Protein AF-A0A9J6GBM2-F1 (afdb_monomer_lite)

Foldseek 3Di:
DLVVLLVVVVVCCVVDDPLLVVLLVQLLVVQVVVVLQQPVNPSCSLVSSLVSLVVVLVVQVVCCVVPNWDDDPVPNVAGSSRVSLVVQLVVLPPPPRSVSSSQSSQLLDVSNCVRVVPDCPDPSHPPDRSCPSNVVD

Radius of gyration: 15.21 Å; chains: 1; bounding box: 40×34×32 Å

Organism: Haemaphysalis longicornis (NCBI:txid44386)

Sequence (137 aa):
MASAMTDAVYAAKYKWTQRDIDAWNRSSACMKQKGLPDGSGNELDPLKRTLALAAVVMAQEKVTGESGAIVLRDLLELSSTQLLFAAWCHLECGKAFGPKLCNDPIRELPSFGEAFKCSADAPMGTNSPCTSDLMQA

Secondary structure (DSSP, 8-state):
-HHHHHHHHHHGGGG--HHHHHHHHHHHHHHHHTT---TTS-TTHHHHHHHHHHHHHHHHHHHHHHH-----TT-TTS-HHHHHHHHHHHTTTTSTTHHHHHHHHHHT-HHHHHHHT--TTSTT--SS-TTHHHHT-

pLDDT: mean 76.66, std 11.45, range [40.12, 90.69]

Structure (mmCIF, N/CA/C/O backbone):
data_AF-A0A9J6GBM2-F1
#
_entry.id   AF-A0A9J6GBM2-F1
#
loop_
_atom_site.group_PDB
_atom_site.id
_atom_site.type_symbol
_atom_site.label_atom_id
_atom_site.label_alt_id
_atom_site.label_comp_id
_atom_site.label_asym_id
_atom_site.label_entity_id
_atom_site.label_seq_id
_atom_site.pdbx_PDB_ins_code
_atom_site.Cartn_x
_atom_site.Cartn_y
_atom_site.Cartn_z
_atom_site.occupancy
_atom_site.B_iso_or_equiv
_atom_site.auth_seq_id
_atom_site.auth_comp_id
_atom_site.auth_asym_id
_atom_site.auth_atom_id
_atom_site.pdbx_PDB_model_num
ATOM 1 N N . MET A 1 1 ? -9.090 -1.193 -11.194 1.00 41.94 1 MET A N 1
ATOM 2 C CA . MET A 1 1 ? -9.217 0.056 -10.407 1.00 41.94 1 MET A CA 1
ATOM 3 C C . MET A 1 1 ? -7.896 0.478 -9.774 1.00 41.94 1 MET A C 1
ATOM 5 O O . MET A 1 1 ? -7.486 1.587 -10.077 1.00 41.94 1 MET A O 1
ATOM 9 N N . ALA A 1 2 ? -7.188 -0.376 -9.015 1.00 40.12 2 ALA A N 1
ATOM 10 C CA . ALA A 1 2 ? -5.851 -0.046 -8.485 1.00 40.12 2 ALA A CA 1
ATOM 11 C C . ALA A 1 2 ? -4.869 0.451 -9.571 1.00 40.12 2 ALA A C 1
ATOM 13 O O . ALA A 1 2 ? -4.258 1.499 -9.398 1.00 40.12 2 ALA A O 1
ATOM 14 N N . SER A 1 3 ? -4.831 -0.208 -10.740 1.00 50.44 3 SER A N 1
ATOM 15 C CA . SER A 1 3 ? -3.986 0.231 -11.867 1.00 50.44 3 SER A CA 1
ATOM 16 C C . SER A 1 3 ? -4.342 1.628 -12.409 1.00 50.44 3 SER A C 1
ATOM 18 O O . SER A 1 3 ? -3.442 2.356 -12.791 1.00 50.44 3 SER A O 1
ATOM 20 N N . ALA A 1 4 ? -5.604 2.074 -12.367 1.00 57.72 4 ALA A N 1
ATOM 21 C CA . ALA A 1 4 ? -5.986 3.380 -12.919 1.00 57.72 4 ALA A CA 1
ATOM 22 C C . ALA A 1 4 ? -5.529 4.558 -12.038 1.00 57.72 4 ALA A C 1
ATOM 24 O O . ALA A 1 4 ? -5.074 5.575 -12.555 1.00 57.72 4 ALA A O 1
ATOM 25 N N . MET A 1 5 ? -5.612 4.425 -10.706 1.00 55.75 5 MET A N 1
ATOM 26 C CA . MET A 1 5 ? -5.068 5.436 -9.781 1.00 55.75 5 MET A CA 1
ATOM 27 C C . MET A 1 5 ? -3.542 5.474 -9.856 1.00 55.75 5 MET A C 1
ATOM 29 O O . MET A 1 5 ? -2.940 6.542 -9.921 1.00 55.75 5 MET A O 1
ATOM 33 N N . THR A 1 6 ? -2.929 4.296 -9.918 1.00 58.19 6 THR A N 1
ATOM 34 C CA . THR A 1 6 ? -1.507 4.113 -10.188 1.00 58.19 6 THR A CA 1
ATOM 35 C C . THR A 1 6 ? -1.058 4.820 -11.474 1.00 58.19 6 THR A C 1
ATOM 37 O O . THR A 1 6 ? -0.051 5.532 -11.467 1.00 58.19 6 THR A O 1
ATOM 40 N N . ASP A 1 7 ? -1.805 4.659 -12.563 1.00 64.44 7 ASP A N 1
ATOM 41 C CA . ASP A 1 7 ? -1.486 5.275 -13.847 1.00 64.44 7 ASP A CA 1
ATOM 42 C C . ASP A 1 7 ? -1.704 6.788 -13.808 1.00 64.44 7 ASP A C 1
ATOM 44 O O . ASP A 1 7 ? -0.905 7.517 -14.381 1.00 64.44 7 ASP A O 1
ATOM 48 N N . ALA A 1 8 ? -2.697 7.288 -13.064 1.00 63.19 8 ALA A N 1
ATOM 49 C CA . ALA A 1 8 ? -2.906 8.723 -12.866 1.00 63.19 8 ALA A CA 1
ATOM 50 C C . ALA A 1 8 ? -1.758 9.391 -12.082 1.00 63.19 8 ALA A C 1
ATOM 52 O O . ALA A 1 8 ? -1.277 10.453 -12.484 1.00 63.19 8 ALA A O 1
ATOM 53 N N . VAL A 1 9 ? -1.274 8.759 -11.004 1.00 63.34 9 VAL A N 1
ATOM 54 C CA . VAL A 1 9 ? -0.116 9.247 -10.228 1.00 63.34 9 VAL A CA 1
ATOM 55 C C . VAL A 1 9 ? 1.140 9.264 -11.098 1.00 63.34 9 VAL A C 1
ATOM 57 O O . VAL A 1 9 ? 1.874 10.252 -11.114 1.00 63.34 9 VAL A O 1
ATOM 60 N N . TYR A 1 10 ? 1.368 8.200 -11.872 1.00 65.25 10 TYR A N 1
ATOM 61 C CA . TYR A 1 10 ? 2.531 8.114 -12.752 1.00 65.25 10 TYR A CA 1
ATOM 62 C C . TYR A 1 10 ? 2.427 9.051 -13.965 1.00 65.25 10 TYR A C 1
ATOM 64 O O . TYR A 1 10 ? 3.423 9.635 -14.385 1.00 65.25 10 TYR A O 1
ATOM 72 N N . ALA A 1 11 ? 1.227 9.253 -14.510 1.00 67.75 11 ALA A N 1
ATOM 73 C CA . ALA A 1 11 ? 0.983 10.182 -15.610 1.00 67.75 11 ALA A CA 1
ATOM 74 C C . ALA A 1 11 ? 1.269 11.635 -15.211 1.00 67.75 11 ALA A C 1
ATOM 76 O O . ALA A 1 11 ? 1.624 12.436 -16.068 1.00 67.75 11 ALA A O 1
ATOM 77 N N . ALA A 1 12 ? 1.183 11.978 -13.923 1.00 68.00 12 ALA A N 1
ATOM 78 C CA . ALA A 1 12 ? 1.531 13.300 -13.408 1.00 68.00 12 ALA A CA 1
ATOM 79 C C . ALA A 1 12 ? 3.044 13.521 -13.203 1.00 68.00 12 ALA A C 1
ATOM 81 O O . ALA A 1 12 ? 3.437 14.601 -12.762 1.00 68.00 12 ALA A O 1
ATOM 82 N N . LYS A 1 13 ? 3.904 12.551 -13.552 1.00 67.94 13 LYS A N 1
ATOM 83 C CA . LYS A 1 13 ? 5.361 12.616 -13.333 1.00 67.94 13 LYS A CA 1
ATOM 84 C C . LYS A 1 13 ? 6.043 13.839 -13.957 1.00 67.94 13 LYS A C 1
ATOM 86 O O . LYS A 1 13 ? 7.053 14.298 -13.444 1.00 67.94 13 LYS A O 1
ATOM 91 N N . TYR A 1 14 ? 5.492 14.415 -15.024 1.00 72.94 14 TYR A N 1
ATOM 92 C CA . TYR A 1 14 ? 6.023 15.648 -15.627 1.00 72.94 14 TYR A CA 1
ATOM 93 C C . TYR A 1 14 ? 5.915 16.884 -14.714 1.00 72.94 14 TYR A C 1
ATOM 95 O O . TYR A 1 14 ? 6.547 17.898 -14.992 1.00 72.94 14 TYR A O 1
ATOM 103 N N . LYS A 1 15 ? 5.110 16.818 -13.645 1.00 79.50 15 LYS A N 1
ATOM 104 C CA . LYS A 1 15 ? 4.982 17.876 -12.631 1.00 79.50 15 LYS A CA 1
ATOM 105 C C . LYS A 1 15 ? 5.905 17.675 -11.431 1.00 79.50 15 LYS A C 1
ATOM 107 O O . LYS A 1 15 ? 5.875 18.490 -10.516 1.00 79.50 15 LYS A O 1
ATOM 112 N N . TRP A 1 16 ? 6.659 16.581 -11.397 1.00 81.81 16 TRP A N 1
ATOM 113 C CA . TRP A 1 16 ? 7.495 16.236 -10.255 1.00 81.81 16 TRP A CA 1
ATOM 114 C C . TRP A 1 16 ? 8.729 17.123 -10.196 1.00 81.81 16 TRP A C 1
ATOM 116 O O . TRP A 1 16 ? 9.355 17.429 -11.212 1.00 81.81 16 TRP A O 1
ATOM 126 N N . THR A 1 17 ? 9.092 17.511 -8.982 1.00 87.19 17 THR A N 1
ATOM 127 C CA . THR A 1 17 ? 10.368 18.156 -8.708 1.00 87.19 17 THR A CA 1
ATOM 128 C C . THR A 1 17 ? 11.502 17.133 -8.802 1.00 87.19 17 THR A C 1
ATOM 130 O O . THR A 1 17 ? 11.286 15.920 -8.737 1.00 87.19 17 THR A O 1
ATOM 133 N N . GLN A 1 18 ? 12.748 17.605 -8.909 1.00 85.31 18 GLN A N 1
ATOM 134 C CA . GLN A 1 18 ? 13.907 16.707 -8.864 1.00 85.31 18 GLN A CA 1
ATOM 135 C C . GLN A 1 18 ? 13.948 15.899 -7.555 1.00 85.31 18 GLN A C 1
ATOM 137 O O . GLN A 1 18 ? 14.288 14.719 -7.570 1.00 85.31 18 GLN A O 1
ATOM 142 N N . ARG A 1 19 ? 13.514 16.503 -6.440 1.00 85.62 19 ARG A N 1
ATOM 143 C CA . ARG A 1 19 ? 13.403 15.832 -5.140 1.00 85.62 19 ARG A CA 1
ATOM 144 C C . ARG A 1 19 ? 12.444 14.639 -5.195 1.00 85.62 19 ARG A C 1
ATOM 146 O O . ARG A 1 19 ? 12.794 13.575 -4.688 1.00 85.62 19 ARG A O 1
ATOM 153 N N . ASP A 1 20 ? 11.285 14.796 -5.832 1.00 82.38 20 ASP A N 1
ATOM 154 C CA . ASP A 1 20 ? 10.281 13.728 -5.971 1.00 82.38 20 ASP A CA 1
ATOM 155 C C . ASP A 1 20 ? 10.805 12.584 -6.845 1.00 82.38 20 ASP A C 1
ATOM 157 O O . ASP A 1 20 ? 10.602 11.407 -6.547 1.00 82.38 20 ASP A O 1
ATOM 161 N N . ILE A 1 21 ? 11.531 12.926 -7.914 1.00 82.19 21 ILE A N 1
ATOM 162 C CA . ILE A 1 21 ? 12.178 11.952 -8.800 1.00 82.19 21 ILE A CA 1
ATOM 163 C C . ILE A 1 21 ? 13.244 11.154 -8.037 1.00 82.19 21 ILE A C 1
ATOM 165 O O . ILE A 1 21 ? 13.308 9.929 -8.164 1.00 82.19 21 ILE A O 1
ATOM 169 N N . ASP A 1 22 ? 14.060 11.821 -7.222 1.00 85.88 22 ASP A N 1
ATOM 170 C CA . ASP A 1 22 ? 15.100 11.163 -6.432 1.00 85.88 22 ASP A CA 1
ATOM 171 C C . ASP A 1 22 ? 14.493 10.267 -5.342 1.00 85.88 22 ASP A C 1
ATOM 173 O O . ASP A 1 22 ? 14.949 9.136 -5.153 1.00 85.88 22 ASP A O 1
ATOM 177 N N . ALA A 1 23 ? 13.440 10.736 -4.663 1.00 84.62 23 ALA A N 1
ATOM 178 C CA . ALA A 1 23 ? 12.677 9.940 -3.702 1.00 84.62 23 ALA A CA 1
ATOM 179 C C . ALA A 1 23 ? 12.071 8.698 -4.372 1.00 84.62 23 ALA A C 1
ATOM 181 O O . ALA A 1 23 ? 12.247 7.584 -3.881 1.00 84.62 23 ALA A O 1
ATOM 182 N N . TRP A 1 24 ? 11.463 8.858 -5.552 1.00 82.69 24 TRP A N 1
ATOM 183 C CA . TRP A 1 24 ? 10.936 7.746 -6.342 1.00 82.69 24 TRP A CA 1
ATOM 184 C C . TRP A 1 24 ? 12.000 6.699 -6.663 1.00 82.69 24 TRP A C 1
ATOM 186 O O . TRP A 1 24 ? 11.771 5.500 -6.492 1.00 82.69 24 TRP A O 1
ATOM 196 N N . ASN A 1 25 ? 13.171 7.135 -7.129 1.00 83.25 25 ASN A N 1
ATOM 197 C CA . ASN A 1 25 ? 14.253 6.228 -7.496 1.00 83.25 25 ASN A CA 1
ATOM 198 C C . ASN A 1 25 ? 14.775 5.447 -6.282 1.00 83.25 25 ASN A C 1
ATOM 200 O O . ASN A 1 25 ? 14.982 4.236 -6.391 1.00 83.25 25 ASN A O 1
ATOM 204 N N . ARG A 1 26 ? 14.926 6.099 -5.119 1.00 86.38 26 ARG A N 1
ATOM 205 C CA . ARG A 1 26 ? 15.322 5.427 -3.869 1.00 86.38 26 ARG A CA 1
ATOM 206 C C . ARG A 1 26 ? 14.278 4.412 -3.413 1.00 86.38 26 ARG A C 1
ATOM 208 O O . ARG A 1 26 ? 14.630 3.264 -3.142 1.00 86.38 26 ARG A O 1
ATOM 215 N N . SER A 1 27 ? 13.001 4.792 -3.397 1.00 85.56 27 SER A N 1
ATOM 216 C CA . SER A 1 27 ? 11.909 3.889 -3.021 1.00 85.56 27 SER A CA 1
ATOM 217 C C . SER A 1 27 ? 11.798 2.697 -3.966 1.00 85.56 27 SER A C 1
ATOM 219 O O . SER A 1 27 ? 11.665 1.563 -3.514 1.00 85.56 27 SER A O 1
ATOM 221 N N . SER A 1 28 ? 11.925 2.925 -5.275 1.00 79.94 28 SER A N 1
ATOM 222 C CA . SER A 1 28 ? 11.939 1.863 -6.284 1.00 79.94 28 SER A CA 1
ATOM 223 C C . SER A 1 28 ? 13.099 0.889 -6.060 1.00 79.94 28 SER A C 1
ATOM 225 O O . SER A 1 28 ? 12.888 -0.322 -6.022 1.00 79.94 28 SER A O 1
ATOM 227 N N . ALA A 1 29 ? 14.313 1.396 -5.827 1.00 82.44 29 ALA A N 1
ATOM 228 C CA . ALA A 1 29 ? 15.473 0.556 -5.535 1.00 82.44 29 ALA A CA 1
ATOM 229 C C . ALA A 1 29 ? 15.289 -0.270 -4.249 1.00 82.44 29 ALA A C 1
ATOM 231 O O . ALA A 1 29 ? 15.603 -1.460 -4.239 1.00 82.44 29 ALA A O 1
ATOM 232 N N . CYS A 1 30 ? 14.725 0.326 -3.195 1.00 85.56 30 CYS A N 1
ATOM 233 C CA . CYS A 1 30 ? 14.407 -0.373 -1.950 1.00 85.56 30 CYS A CA 1
ATOM 234 C C . CYS A 1 30 ? 13.386 -1.505 -2.168 1.00 85.56 30 CYS A C 1
ATOM 236 O O . CYS A 1 30 ? 13.616 -2.635 -1.738 1.00 85.56 30 CYS A O 1
ATOM 238 N N . MET A 1 31 ? 12.297 -1.245 -2.903 1.00 81.19 31 MET A N 1
ATOM 239 C CA . MET A 1 31 ? 11.272 -2.256 -3.212 1.00 81.19 31 MET A CA 1
ATOM 240 C C . MET A 1 31 ? 11.850 -3.433 -4.008 1.00 81.19 31 MET A C 1
ATOM 242 O O . MET A 1 31 ? 11.517 -4.591 -3.741 1.00 81.19 31 MET A O 1
ATOM 246 N N . LYS A 1 32 ? 12.765 -3.151 -4.948 1.00 76.75 32 LYS A N 1
ATOM 247 C CA . LYS A 1 32 ? 13.501 -4.188 -5.685 1.00 76.75 32 LYS A CA 1
ATOM 248 C C . LYS A 1 32 ? 14.372 -5.034 -4.759 1.00 76.75 32 LYS A C 1
ATOM 250 O O . LYS A 1 32 ? 14.321 -6.258 -4.842 1.00 76.75 32 LYS 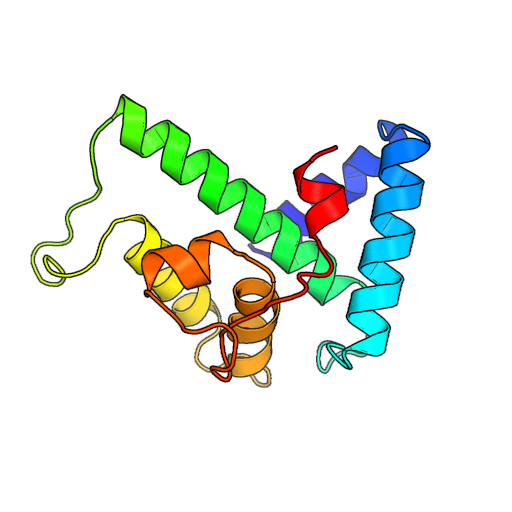A O 1
ATOM 255 N N . GLN A 1 33 ? 15.132 -4.408 -3.857 1.00 81.31 33 GLN A N 1
ATOM 256 C CA . GLN A 1 33 ? 15.973 -5.125 -2.889 1.00 81.31 33 GLN A CA 1
ATOM 257 C C . GLN A 1 33 ? 15.161 -6.031 -1.960 1.00 81.31 33 GLN A C 1
ATOM 259 O O . GLN A 1 33 ? 15.603 -7.135 -1.652 1.00 81.31 33 GLN A O 1
ATOM 264 N N . LYS A 1 34 ? 13.956 -5.608 -1.558 1.00 77.94 34 LYS A N 1
ATOM 265 C CA . LYS A 1 34 ? 13.050 -6.426 -0.739 1.00 77.94 34 LYS A CA 1
ATOM 266 C C . LYS A 1 34 ? 12.454 -7.631 -1.476 1.00 77.94 34 LYS A C 1
ATOM 268 O O . LYS A 1 34 ? 11.749 -8.421 -0.854 1.00 77.94 34 LYS A O 1
ATOM 273 N N . GLY A 1 35 ? 12.712 -7.801 -2.775 1.00 70.62 35 GLY A N 1
ATOM 274 C CA . GLY A 1 35 ? 12.178 -8.936 -3.522 1.00 70.62 35 GLY A CA 1
ATOM 275 C C . GLY A 1 35 ? 10.652 -8.904 -3.590 1.00 70.62 35 GLY A C 1
ATOM 276 O O . GLY A 1 35 ? 9.995 -9.947 -3.524 1.00 70.62 35 GLY A O 1
ATOM 277 N N . LEU A 1 36 ? 10.084 -7.708 -3.767 1.00 63.25 36 LEU A N 1
ATOM 278 C CA . LEU A 1 36 ? 8.652 -7.505 -3.963 1.00 63.25 36 LEU A CA 1
ATOM 279 C C . LEU A 1 36 ? 8.229 -7.478 -5.452 1.00 63.25 36 LEU A C 1
ATOM 281 O O . LEU A 1 36 ? 7.303 -6.737 -5.747 1.00 63.25 36 LEU A O 1
ATOM 285 N N . PRO A 1 37 ? 8.820 -8.194 -6.445 1.00 53.53 37 PRO A N 1
ATOM 286 C CA . PRO A 1 37 ? 8.290 -8.108 -7.802 1.00 53.53 37 PRO A CA 1
ATOM 287 C C . PRO A 1 37 ? 6.896 -8.731 -7.825 1.00 53.53 37 PRO A C 1
ATOM 289 O O . PRO A 1 37 ? 6.677 -9.814 -7.267 1.00 53.53 37 PRO A O 1
ATOM 292 N N . ASP A 1 38 ? 5.944 -8.060 -8.463 1.00 51.62 38 ASP A N 1
ATOM 293 C CA . ASP A 1 38 ? 4.689 -8.712 -8.792 1.00 51.62 38 ASP A CA 1
ATOM 294 C C . ASP A 1 38 ? 5.010 -9.934 -9.674 1.00 51.62 38 ASP A C 1
ATOM 296 O O . ASP A 1 38 ? 6.010 -9.971 -10.394 1.00 51.62 38 ASP A O 1
ATOM 300 N N . GLY A 1 39 ? 4.209 -10.993 -9.609 1.00 50.31 39 GLY A N 1
ATOM 301 C CA . GLY A 1 39 ? 4.446 -12.194 -10.420 1.00 50.31 39 GLY A CA 1
ATOM 302 C C . GLY A 1 39 ? 4.400 -11.961 -11.942 1.00 50.31 39 GLY A C 1
ATOM 303 O O . GLY A 1 39 ? 4.425 -12.934 -12.688 1.00 50.31 39 GLY A O 1
ATOM 304 N N . SER A 1 40 ? 4.303 -10.705 -12.401 1.00 50.25 40 SER A N 1
ATOM 305 C CA . SER A 1 40 ? 4.300 -10.284 -13.801 1.00 50.25 40 SER A CA 1
ATOM 306 C C . SER A 1 40 ? 5.663 -9.773 -14.295 1.00 50.25 40 SER A C 1
ATOM 308 O O . SER A 1 40 ? 5.840 -9.582 -15.497 1.00 50.25 40 SER A O 1
ATOM 310 N N . GLY A 1 41 ? 6.642 -9.595 -13.396 1.00 52.44 41 GLY A N 1
ATOM 311 C CA . GLY A 1 41 ? 7.967 -9.066 -13.734 1.00 52.44 41 GLY A CA 1
ATOM 312 C C . GLY A 1 41 ? 7.999 -7.542 -13.888 1.00 52.44 41 GLY A C 1
ATOM 313 O O . GLY A 1 41 ? 8.998 -6.997 -14.359 1.00 52.44 41 GLY A O 1
ATOM 314 N N . ASN A 1 42 ? 6.934 -6.837 -13.492 1.00 62.38 42 ASN A N 1
ATOM 315 C CA . ASN A 1 42 ? 6.865 -5.386 -13.555 1.00 62.38 42 ASN A CA 1
ATOM 316 C C . ASN A 1 42 ? 7.285 -4.775 -12.213 1.00 62.38 42 ASN A C 1
ATOM 318 O O . ASN A 1 42 ? 6.490 -4.565 -11.298 1.00 62.38 42 ASN A O 1
ATOM 322 N N . GLU A 1 43 ? 8.571 -4.449 -12.108 1.00 60.59 43 GLU A N 1
ATOM 323 C CA . GLU A 1 43 ? 9.219 -4.018 -10.863 1.00 60.59 43 GLU A CA 1
ATOM 324 C C . GLU A 1 43 ? 8.646 -2.724 -10.250 1.00 60.59 43 GLU A C 1
ATOM 326 O O . GLU A 1 43 ? 8.944 -2.404 -9.101 1.00 60.59 43 GLU A O 1
ATOM 331 N N . LEU A 1 44 ? 7.838 -1.959 -10.994 1.00 64.81 44 LEU A N 1
ATOM 332 C CA . LEU A 1 44 ? 7.247 -0.702 -10.524 1.00 64.81 44 LEU A CA 1
ATOM 333 C C . LEU A 1 44 ? 5.814 -0.844 -9.994 1.00 64.81 44 LEU A C 1
ATOM 335 O O . LEU A 1 44 ? 5.351 0.070 -9.308 1.00 64.81 44 LEU A O 1
ATOM 339 N N . ASP A 1 45 ? 5.106 -1.937 -10.300 1.00 71.44 45 ASP A N 1
ATOM 340 C CA . ASP A 1 45 ? 3.713 -2.142 -9.865 1.00 71.44 45 ASP A CA 1
ATOM 341 C C . ASP A 1 45 ? 3.535 -2.134 -8.330 1.00 71.44 45 ASP A C 1
ATOM 343 O O . ASP A 1 45 ? 2.606 -1.483 -7.845 1.00 71.44 45 ASP A O 1
ATOM 347 N N . PRO A 1 46 ? 4.443 -2.728 -7.528 1.00 75.50 46 PRO A N 1
ATOM 348 C CA . PRO A 1 46 ? 4.336 -2.706 -6.069 1.00 75.50 46 PRO A CA 1
ATOM 349 C C . PRO A 1 46 ? 4.385 -1.285 -5.500 1.00 75.50 46 PRO A C 1
ATOM 351 O O . PRO A 1 46 ? 3.488 -0.885 -4.764 1.00 75.50 46 PRO A O 1
ATOM 354 N N . LEU A 1 47 ? 5.379 -0.482 -5.903 1.00 78.75 47 LEU A N 1
ATOM 355 C CA . LEU A 1 47 ? 5.528 0.907 -5.451 1.00 78.75 47 LEU A CA 1
ATOM 356 C C . LEU A 1 47 ? 4.306 1.750 -5.821 1.00 78.75 47 LEU A C 1
ATOM 358 O O . LEU A 1 47 ? 3.768 2.504 -5.012 1.00 78.75 47 LEU A O 1
ATOM 362 N N . LYS A 1 48 ? 3.848 1.587 -7.058 1.00 77.88 48 LYS A N 1
ATOM 363 C CA . LYS A 1 48 ? 2.662 2.246 -7.588 1.00 77.88 48 LYS A CA 1
ATOM 364 C C . LYS A 1 48 ? 1.395 1.917 -6.793 1.00 77.88 48 LYS A C 1
ATOM 366 O O . LYS A 1 48 ? 0.594 2.816 -6.534 1.00 77.88 48 LYS A O 1
ATOM 371 N N . ARG A 1 49 ? 1.206 0.652 -6.415 1.00 80.69 49 ARG A N 1
ATOM 372 C CA . ARG A 1 49 ? 0.076 0.205 -5.591 1.00 80.69 49 ARG A CA 1
ATOM 373 C C . ARG A 1 49 ? 0.173 0.728 -4.166 1.00 80.69 49 ARG A C 1
ATOM 375 O O . ARG A 1 49 ? -0.837 1.198 -3.651 1.00 80.69 49 ARG A O 1
ATOM 382 N N . THR A 1 50 ? 1.362 0.711 -3.563 1.00 84.44 50 THR A N 1
ATOM 383 C CA . THR A 1 50 ? 1.589 1.285 -2.228 1.00 84.44 50 THR A CA 1
ATOM 384 C C . THR A 1 50 ? 1.212 2.760 -2.196 1.00 84.44 50 THR A C 1
ATOM 386 O O . THR A 1 50 ? 0.465 3.176 -1.319 1.00 84.44 50 THR A O 1
ATOM 389 N N . LEU A 1 51 ? 1.658 3.549 -3.178 1.00 80.06 51 LEU A N 1
ATOM 390 C CA . LEU A 1 51 ? 1.327 4.976 -3.252 1.00 80.06 51 LEU A CA 1
ATOM 391 C C . LEU A 1 51 ? -0.163 5.222 -3.492 1.00 80.06 51 LEU A C 1
ATOM 393 O O . LEU A 1 51 ? -0.741 6.116 -2.878 1.00 80.06 51 LEU A O 1
ATOM 397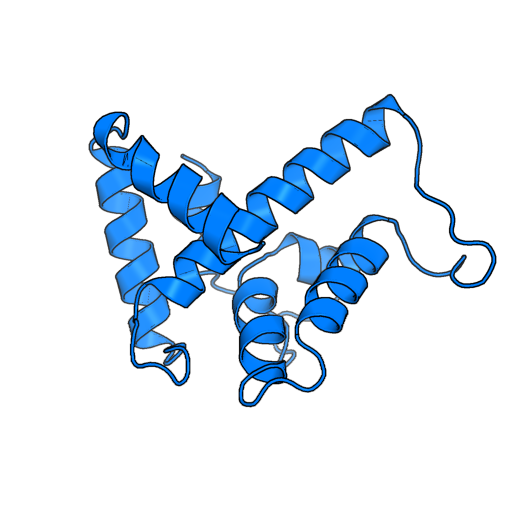 N N . ALA A 1 52 ? -0.799 4.427 -4.358 1.00 80.00 52 ALA A N 1
ATOM 398 C CA . ALA A 1 52 ? -2.236 4.529 -4.584 1.00 80.00 52 ALA A CA 1
ATOM 399 C C . ALA A 1 52 ? -3.021 4.234 -3.297 1.00 80.00 52 ALA A C 1
ATOM 401 O O . ALA A 1 52 ? -3.910 5.001 -2.935 1.00 80.00 52 ALA A O 1
ATOM 402 N N . LEU A 1 53 ? -2.665 3.167 -2.578 1.00 85.19 53 LEU A N 1
ATOM 403 C CA . LEU A 1 53 ? -3.296 2.828 -1.306 1.00 85.19 53 LEU A CA 1
ATOM 404 C C . LEU A 1 53 ? -3.036 3.903 -0.242 1.00 85.19 53 LEU A C 1
ATOM 406 O O . LEU A 1 53 ? -3.971 4.296 0.446 1.00 85.19 53 LEU A O 1
ATOM 410 N N . ALA A 1 54 ? -1.822 4.450 -0.161 1.00 83.75 54 ALA A N 1
ATOM 411 C CA . ALA A 1 54 ? -1.502 5.556 0.741 1.00 83.75 54 ALA A CA 1
ATOM 412 C C . ALA A 1 54 ? -2.373 6.792 0.473 1.00 83.75 54 ALA A C 1
ATOM 414 O O . ALA A 1 54 ? -2.935 7.367 1.402 1.00 83.75 54 ALA A O 1
ATOM 415 N N . ALA A 1 55 ? -2.547 7.166 -0.798 1.00 79.88 55 ALA A N 1
ATOM 416 C CA . ALA A 1 55 ? -3.425 8.266 -1.188 1.00 79.88 55 ALA A CA 1
ATOM 417 C C . ALA A 1 55 ? -4.886 8.010 -0.789 1.00 79.88 55 ALA A C 1
ATOM 419 O O . ALA A 1 55 ? -5.567 8.926 -0.330 1.00 79.88 55 ALA A O 1
ATOM 420 N N . VAL A 1 56 ? -5.363 6.767 -0.924 1.00 83.94 56 VAL A N 1
ATOM 421 C CA . VAL A 1 56 ? -6.711 6.375 -0.490 1.00 83.94 56 VAL A CA 1
ATOM 422 C C . VAL A 1 56 ? -6.853 6.448 1.030 1.00 83.94 56 VAL A C 1
ATOM 424 O O . VAL A 1 56 ? -7.865 6.959 1.499 1.00 83.94 56 VAL A O 1
ATOM 427 N N . VAL A 1 57 ? -5.857 5.992 1.797 1.00 84.31 57 VAL A N 1
ATOM 428 C CA . VAL A 1 57 ? -5.862 6.084 3.268 1.00 84.31 57 VAL A CA 1
ATOM 429 C C . VAL A 1 57 ? -5.912 7.548 3.711 1.00 84.31 57 VAL A C 1
ATOM 431 O O . VAL A 1 57 ? -6.813 7.916 4.457 1.00 84.31 57 VAL A O 1
ATOM 434 N N . MET A 1 58 ? -5.044 8.411 3.171 1.00 79.50 58 MET A N 1
ATOM 435 C CA . MET A 1 58 ? -5.049 9.849 3.487 1.00 79.50 58 MET A CA 1
ATOM 436 C C . MET A 1 58 ? -6.383 10.522 3.128 1.00 79.50 58 MET A C 1
ATOM 438 O O . MET A 1 58 ? -6.911 11.337 3.886 1.00 79.50 58 MET A O 1
ATOM 442 N N . ALA A 1 59 ? -6.958 10.182 1.969 1.00 80.12 59 ALA A N 1
ATOM 443 C CA . ALA A 1 59 ? -8.263 10.698 1.568 1.00 80.12 59 ALA A CA 1
ATOM 444 C C . ALA A 1 59 ? -9.382 10.200 2.497 1.00 80.12 59 ALA A C 1
ATOM 446 O O . ALA A 1 59 ? -10.263 10.979 2.858 1.00 80.12 59 ALA A O 1
ATOM 447 N N . GLN A 1 60 ? -9.341 8.929 2.905 1.00 83.19 60 GLN A N 1
ATOM 448 C CA . GLN A 1 60 ? -10.300 8.357 3.845 1.00 83.19 60 GLN A CA 1
ATOM 449 C C . GLN A 1 60 ? -10.221 9.053 5.199 1.00 83.19 60 GLN A C 1
ATOM 451 O O . GLN A 1 60 ? -11.263 9.448 5.710 1.00 83.19 60 GLN A O 1
ATOM 456 N N . GLU A 1 61 ? -9.024 9.240 5.755 1.00 78.81 61 GLU A N 1
ATOM 457 C CA . GLU A 1 61 ? -8.820 9.940 7.026 1.00 78.81 61 GLU A CA 1
ATOM 458 C C . GLU A 1 61 ? -9.406 11.351 6.978 1.00 78.81 61 GLU A C 1
ATOM 460 O O . GLU A 1 61 ? -10.188 11.720 7.859 1.00 78.81 61 GLU A O 1
ATOM 465 N N . LYS A 1 62 ? -9.130 12.094 5.897 1.00 77.44 62 LYS A N 1
ATOM 466 C CA . LYS A 1 62 ? -9.703 13.424 5.671 1.00 77.44 62 LYS A CA 1
ATOM 467 C C . LY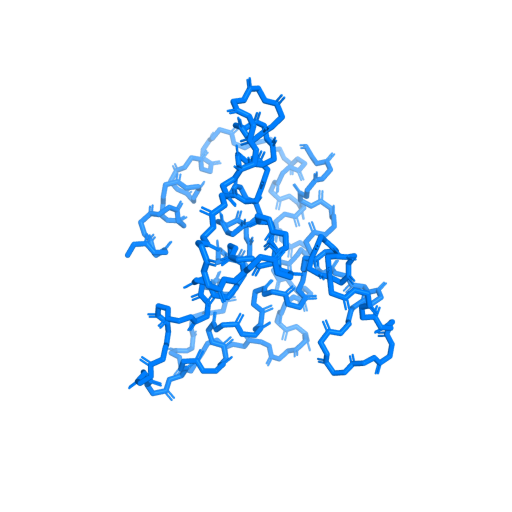S A 1 62 ? -11.234 13.393 5.633 1.00 77.44 62 LYS A C 1
ATOM 469 O O . LYS A 1 62 ? -11.880 14.154 6.347 1.00 77.44 62 LYS A O 1
ATOM 474 N N . VAL A 1 63 ? -11.824 12.493 4.844 1.00 74.25 63 VAL A N 1
ATOM 475 C CA . VAL A 1 63 ? -13.286 12.399 4.699 1.00 74.25 63 VAL A CA 1
ATOM 476 C C . VAL A 1 63 ? -13.954 11.968 6.004 1.00 74.25 63 VAL A C 1
ATOM 478 O O . VAL A 1 63 ? -14.961 12.555 6.387 1.00 74.25 63 VAL A O 1
ATOM 481 N N . THR A 1 64 ? -13.414 10.979 6.718 1.00 71.50 64 THR A N 1
ATOM 482 C CA . THR A 1 64 ? -14.004 10.513 7.984 1.00 71.50 64 THR A CA 1
ATOM 483 C C . THR A 1 64 ? -13.815 11.498 9.131 1.00 71.50 64 THR A C 1
ATOM 485 O O . THR A 1 64 ? -14.669 11.559 10.012 1.00 71.50 64 THR A O 1
ATOM 488 N N . GLY A 1 65 ? -12.740 12.295 9.113 1.00 66.38 65 GLY A N 1
ATOM 489 C CA . GLY A 1 65 ? -12.552 13.393 10.061 1.00 66.38 65 GLY A CA 1
ATOM 490 C C . GLY A 1 65 ? -13.593 14.503 9.885 1.00 66.38 65 GLY A C 1
ATOM 491 O O . GLY A 1 65 ? -14.009 15.111 10.865 1.00 66.38 65 GLY A O 1
ATOM 492 N N . GLU A 1 66 ? -14.056 14.725 8.652 1.00 61.19 66 GLU A N 1
ATOM 493 C CA . GLU A 1 66 ? -15.063 15.740 8.317 1.00 61.19 66 GLU A CA 1
ATOM 494 C C . GLU A 1 66 ? -16.511 15.209 8.391 1.00 61.19 66 GLU A C 1
ATOM 496 O O . GLU A 1 66 ? -17.418 15.946 8.772 1.00 61.19 66 GLU A O 1
ATOM 501 N N . SER A 1 67 ? -16.744 13.938 8.040 1.00 61.69 67 SER A N 1
ATOM 502 C CA . SER A 1 67 ? -18.087 13.360 7.818 1.00 61.69 67 SER A CA 1
ATOM 503 C C . SER A 1 67 ? -18.496 12.269 8.819 1.00 61.69 67 SER A C 1
ATOM 505 O O . SER A 1 67 ? -19.613 11.758 8.743 1.00 61.69 67 SER A O 1
ATOM 507 N N . GLY A 1 68 ? -17.620 11.905 9.761 1.00 60.00 68 GLY A N 1
ATOM 508 C CA . GLY A 1 68 ? -17.831 10.800 10.698 1.00 60.00 68 GLY A CA 1
ATOM 509 C C . GLY A 1 68 ? -17.383 9.436 10.153 1.00 60.00 68 GLY A C 1
ATOM 510 O O . GLY A 1 68 ? -17.145 9.255 8.958 1.00 60.00 68 GLY A O 1
ATOM 511 N N . ALA A 1 69 ? -17.224 8.462 11.053 1.00 65.25 69 ALA A N 1
ATOM 512 C CA . ALA A 1 69 ? -16.742 7.121 10.721 1.00 65.25 69 ALA A CA 1
ATOM 513 C C . ALA A 1 69 ? -17.794 6.290 9.963 1.00 65.25 69 ALA A C 1
ATOM 515 O O . ALA A 1 69 ? -18.988 6.344 10.264 1.00 65.25 69 ALA A O 1
ATOM 516 N N . ILE A 1 70 ? -17.341 5.464 9.014 1.00 63.91 70 ILE A N 1
ATOM 517 C CA . ILE A 1 70 ? -18.194 4.470 8.348 1.00 63.91 70 ILE A CA 1
ATOM 518 C C . ILE A 1 70 ? -18.434 3.319 9.327 1.00 63.91 70 ILE A C 1
ATOM 520 O O . ILE A 1 70 ? -17.481 2.664 9.748 1.00 63.91 70 ILE A O 1
ATOM 524 N N . VAL A 1 71 ? -19.702 3.062 9.654 1.00 64.00 71 VAL A N 1
ATOM 525 C CA . VAL A 1 71 ? -20.124 1.978 10.550 1.00 64.00 71 VAL A CA 1
ATOM 526 C C . VAL A 1 71 ? -20.814 0.887 9.734 1.00 64.00 71 VAL A C 1
ATOM 528 O O . VAL A 1 71 ? -21.899 1.098 9.193 1.00 64.00 71 VAL A O 1
ATOM 531 N N . LEU A 1 72 ? -20.204 -0.297 9.662 1.00 67.44 72 LEU A N 1
ATOM 532 C CA . LEU A 1 72 ? -20.845 -1.498 9.125 1.00 67.44 72 LEU A CA 1
ATOM 533 C C . LEU A 1 72 ? -21.458 -2.279 10.292 1.00 67.44 72 LEU A C 1
ATOM 535 O O . LEU A 1 72 ? -20.743 -2.662 11.215 1.00 67.44 72 LEU A O 1
ATOM 539 N N . ARG A 1 73 ? -22.783 -2.488 10.260 1.00 66.31 73 ARG A N 1
ATOM 540 C CA . ARG A 1 73 ? -23.580 -2.998 11.399 1.00 66.31 73 ARG A CA 1
ATOM 541 C C . ARG A 1 73 ? -23.097 -4.330 11.987 1.00 66.31 73 ARG A C 1
ATOM 543 O O . ARG A 1 73 ? -23.319 -4.543 13.171 1.00 66.31 73 ARG A O 1
ATOM 550 N N . ASP A 1 74 ? -22.397 -5.149 11.206 1.00 73.00 74 ASP A N 1
ATOM 551 C CA . ASP A 1 74 ? -21.891 -6.461 11.635 1.00 73.00 74 ASP A CA 1
ATOM 552 C C . ASP A 1 74 ? -20.361 -6.501 11.827 1.00 73.00 74 ASP A C 1
ATOM 554 O O . ASP A 1 74 ? -19.802 -7.544 12.148 1.00 73.00 74 ASP A O 1
ATOM 558 N N . LEU A 1 75 ? -19.665 -5.371 11.643 1.00 72.25 75 LEU A N 1
ATOM 559 C CA . LEU A 1 75 ? -18.207 -5.237 11.803 1.00 72.25 75 LEU A CA 1
ATOM 560 C C . LEU A 1 75 ? -17.857 -4.073 12.741 1.00 72.25 75 LEU A C 1
ATOM 562 O O . LEU A 1 75 ? -16.890 -3.348 12.520 1.00 72.25 75 LEU A O 1
ATOM 566 N N . LEU A 1 76 ? -18.660 -3.889 13.791 1.00 65.12 76 LEU A N 1
ATOM 567 C CA . LEU A 1 76 ? -18.538 -2.780 14.747 1.00 65.12 76 LEU A CA 1
ATOM 568 C C . LEU A 1 76 ? -17.194 -2.744 15.490 1.00 65.12 76 LEU A C 1
ATOM 570 O O . LEU A 1 76 ? -16.821 -1.707 16.028 1.00 65.12 76 LEU A O 1
ATOM 574 N N . GLU A 1 77 ? -16.473 -3.863 15.522 1.00 78.50 77 GLU A N 1
ATOM 575 C CA . GLU A 1 77 ? -15.167 -3.976 16.176 1.00 78.50 77 GLU A CA 1
ATOM 576 C C . GLU A 1 77 ? -14.016 -3.418 15.326 1.00 78.50 77 GLU A C 1
ATOM 578 O O . GLU A 1 77 ? -12.916 -3.225 15.844 1.00 78.50 77 GLU A O 1
ATOM 583 N N . LEU A 1 78 ? -14.258 -3.148 14.036 1.00 81.56 78 LEU A N 1
ATOM 584 C CA . LEU A 1 78 ? -13.244 -2.641 13.119 1.00 81.56 78 LEU A CA 1
ATOM 585 C C . LEU A 1 78 ? -13.378 -1.132 12.905 1.00 81.56 78 LEU A C 1
ATOM 587 O O . LEU A 1 78 ? -14.456 -0.610 12.620 1.00 81.56 78 LEU A O 1
ATOM 591 N N . SER A 1 79 ? -12.252 -0.422 12.974 1.00 85.31 79 SER A N 1
ATOM 592 C CA . SER A 1 79 ? -12.183 0.990 12.593 1.00 85.31 79 SER A CA 1
ATOM 593 C C . SER A 1 79 ? -12.367 1.171 11.080 1.00 85.31 79 SER A C 1
ATOM 595 O O . SER A 1 79 ? -12.123 0.252 10.293 1.00 85.31 79 SER A O 1
ATOM 597 N N . SER A 1 80 ? -12.735 2.378 10.632 1.00 84.06 80 SER A N 1
ATOM 598 C CA . SER A 1 80 ? -12.845 2.681 9.194 1.00 84.06 80 SER A CA 1
ATOM 599 C C . SER A 1 80 ? -11.543 2.398 8.428 1.00 84.06 80 SER A C 1
ATOM 601 O O . SER A 1 80 ? -11.591 1.900 7.306 1.00 84.06 80 SER A O 1
ATOM 603 N N . THR A 1 81 ? -10.385 2.624 9.054 1.00 86.19 81 THR A N 1
ATOM 604 C CA . THR A 1 81 ? -9.070 2.311 8.479 1.00 86.19 81 THR A CA 1
ATOM 605 C C . THR A 1 81 ? -8.835 0.800 8.377 1.00 86.19 81 THR A C 1
ATOM 607 O O . THR A 1 81 ? -8.364 0.313 7.351 1.00 86.19 81 THR A O 1
ATOM 610 N N . GLN A 1 82 ? -9.214 0.020 9.396 1.00 88.50 82 GLN A N 1
ATOM 611 C CA . GLN A 1 82 ? -9.126 -1.446 9.337 1.00 88.50 82 GLN A CA 1
ATOM 612 C C . GLN A 1 82 ? -10.045 -2.023 8.250 1.00 88.50 82 GLN A C 1
ATOM 614 O O . GLN A 1 82 ? -9.635 -2.909 7.498 1.00 88.50 82 GLN A O 1
ATOM 619 N N . LEU A 1 83 ? -11.260 -1.482 8.117 1.00 88.00 83 LEU A N 1
ATOM 620 C CA . LEU A 1 83 ? -12.202 -1.849 7.057 1.00 88.00 83 LEU A CA 1
ATOM 621 C C . LEU A 1 83 ? -11.661 -1.521 5.664 1.00 88.00 83 LEU A C 1
ATOM 623 O O . LEU A 1 83 ? -11.831 -2.320 4.745 1.00 88.00 83 LEU A O 1
ATOM 627 N N . LEU A 1 84 ? -10.977 -0.386 5.505 1.00 88.69 84 LEU A N 1
ATOM 628 C CA . LEU A 1 84 ? -10.349 -0.011 4.242 1.00 88.69 84 LEU A CA 1
ATOM 629 C C . LEU A 1 84 ? -9.297 -1.042 3.808 1.00 88.69 84 LEU A C 1
ATOM 631 O O . LEU A 1 84 ? -9.316 -1.495 2.663 1.00 88.69 84 LEU A O 1
ATOM 635 N N . PHE A 1 85 ? -8.409 -1.451 4.717 1.00 90.69 85 PHE A N 1
ATOM 636 C CA . PHE A 1 85 ? -7.396 -2.465 4.413 1.00 90.69 85 PHE A CA 1
ATOM 637 C C . PHE A 1 85 ? -8.007 -3.847 4.151 1.00 90.69 85 PHE A C 1
ATOM 639 O O . PHE A 1 85 ? -7.585 -4.541 3.223 1.00 90.69 85 PHE A O 1
ATOM 646 N N . ALA A 1 86 ? -9.044 -4.229 4.901 1.00 89.25 86 ALA A N 1
ATOM 647 C CA . ALA A 1 86 ? -9.789 -5.457 4.637 1.00 89.25 86 ALA A CA 1
ATOM 648 C C . ALA A 1 86 ? -10.438 -5.434 3.240 1.00 89.25 86 ALA A C 1
ATOM 650 O O . ALA A 1 86 ? -10.318 -6.401 2.485 1.00 89.25 86 ALA A O 1
ATOM 651 N N . ALA A 1 87 ? -11.062 -4.314 2.861 1.00 88.81 87 ALA A N 1
ATOM 652 C CA . ALA A 1 87 ? -11.662 -4.128 1.545 1.00 88.81 87 ALA A CA 1
ATOM 653 C C . ALA A 1 87 ? -10.614 -4.173 0.423 1.00 88.81 87 ALA A C 1
ATOM 655 O O . ALA A 1 87 ? -10.840 -4.832 -0.591 1.00 88.81 87 ALA A O 1
ATOM 656 N N . TRP A 1 88 ? -9.449 -3.542 0.614 1.00 88.38 88 TRP A N 1
ATOM 657 C CA . TRP A 1 88 ? -8.332 -3.619 -0.333 1.00 88.38 88 TRP A CA 1
ATOM 658 C C . TRP A 1 88 ? -7.940 -5.068 -0.627 1.00 88.38 88 TRP A C 1
ATOM 660 O O . TRP A 1 88 ? -7.878 -5.475 -1.786 1.00 88.38 88 TRP A O 1
ATOM 670 N N . CYS A 1 89 ? -7.732 -5.870 0.417 1.00 90.12 89 CYS A N 1
ATOM 671 C CA . CYS A 1 89 ? -7.360 -7.270 0.255 1.00 90.12 89 CYS A CA 1
ATOM 672 C C . CYS A 1 89 ? -8.481 -8.121 -0.341 1.00 90.12 89 CYS A C 1
ATOM 674 O O . CYS A 1 89 ? -8.210 -9.007 -1.152 1.00 90.12 89 CYS A O 1
ATOM 676 N N . HIS A 1 90 ? -9.737 -7.818 -0.006 1.00 89.50 90 HIS A N 1
ATOM 677 C CA . HIS A 1 90 ? -10.892 -8.503 -0.575 1.00 89.50 90 HIS A CA 1
ATOM 678 C C . HIS A 1 90 ? -10.960 -8.364 -2.106 1.00 89.50 90 HIS A C 1
ATOM 680 O O . HIS A 1 90 ? -11.284 -9.329 -2.795 1.00 89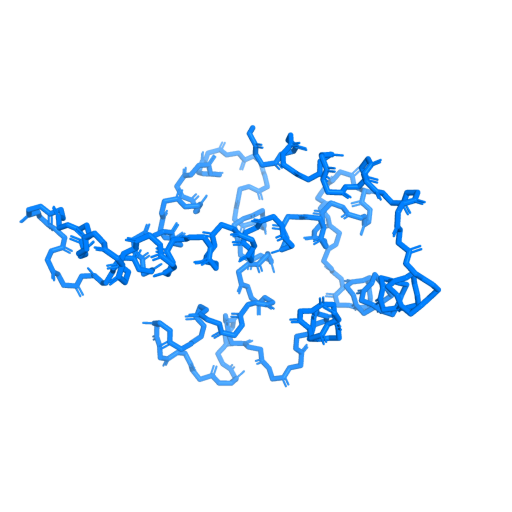.50 90 HIS A O 1
ATOM 686 N N . LEU 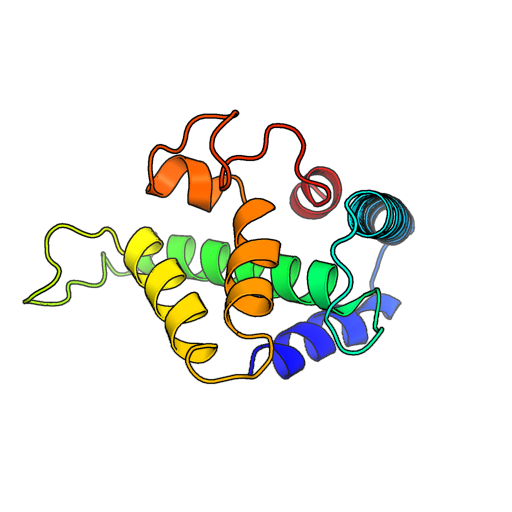A 1 91 ? -10.570 -7.208 -2.662 1.00 86.19 91 LEU A N 1
ATOM 687 C CA . LEU A 1 91 ? -10.521 -6.978 -4.117 1.00 86.19 91 LEU A CA 1
ATOM 688 C C . LEU A 1 91 ? -9.502 -7.859 -4.856 1.00 86.19 91 LEU A C 1
ATOM 690 O O . LEU A 1 91 ? -9.544 -7.953 -6.089 1.00 86.19 91 LEU A O 1
ATOM 694 N N . GLU A 1 92 ? -8.562 -8.463 -4.135 1.00 86.19 92 GLU A N 1
ATOM 695 C CA . GLU A 1 92 ? -7.505 -9.307 -4.689 1.00 86.19 92 GLU A CA 1
ATOM 696 C C . GLU A 1 92 ? -7.757 -10.808 -4.437 1.00 86.19 92 GLU A C 1
ATOM 698 O O . GLU A 1 92 ? -7.071 -11.653 -5.018 1.00 86.19 92 GLU A O 1
ATOM 703 N N . CYS A 1 93 ? -8.773 -11.170 -3.643 1.00 86.25 93 CYS A N 1
ATOM 704 C CA . CYS A 1 93 ? -9.155 -12.560 -3.393 1.00 86.25 93 CYS A CA 1
ATOM 705 C C . CYS A 1 93 ? -9.486 -13.314 -4.697 1.00 86.25 93 CYS A C 1
ATOM 707 O O . CYS A 1 93 ? -10.179 -12.809 -5.577 1.00 86.25 93 CYS A O 1
ATOM 709 N N . GLY A 1 94 ? -8.988 -14.549 -4.820 1.00 85.62 94 GLY A N 1
ATOM 710 C CA . GLY A 1 94 ? -9.227 -15.416 -5.984 1.00 85.62 94 GLY A CA 1
ATOM 711 C C . GLY A 1 94 ? -8.316 -15.166 -7.192 1.00 85.62 94 GLY A C 1
ATOM 712 O O . GLY A 1 94 ? -8.374 -15.922 -8.159 1.00 85.62 94 GLY A O 1
ATOM 713 N N . LYS A 1 95 ? -7.439 -14.154 -7.155 1.00 83.75 95 LYS A N 1
ATOM 714 C CA . LYS A 1 95 ? -6.449 -13.912 -8.218 1.00 83.75 95 LYS A CA 1
ATOM 715 C C . LYS A 1 95 ? -5.179 -14.734 -7.993 1.00 83.75 95 LYS A C 1
ATOM 717 O O . LYS A 1 95 ? -4.768 -14.938 -6.853 1.00 83.75 95 LYS A O 1
ATOM 722 N N . ALA A 1 96 ? -4.497 -15.108 -9.080 1.00 79.06 96 ALA A N 1
ATOM 723 C CA . ALA A 1 96 ? -3.274 -15.927 -9.060 1.00 79.06 96 ALA A CA 1
ATOM 724 C C . ALA A 1 96 ? -2.142 -15.370 -8.167 1.00 79.06 96 ALA A C 1
ATOM 726 O O . ALA A 1 96 ? -1.357 -16.136 -7.620 1.00 79.06 96 ALA A O 1
ATOM 727 N N . PHE A 1 97 ? -2.096 -14.049 -7.964 1.00 78.31 97 PHE A N 1
ATOM 728 C CA . PHE A 1 97 ? -1.144 -13.371 -7.071 1.00 78.31 97 PHE A CA 1
ATOM 729 C C . PHE A 1 97 ? -1.835 -12.545 -5.980 1.00 78.31 97 PHE A C 1
ATOM 731 O O . PHE A 1 97 ? -1.213 -11.676 -5.374 1.00 78.31 97 PHE A O 1
ATOM 738 N N . GLY A 1 98 ? -3.117 -12.812 -5.718 1.00 82.56 98 GLY A N 1
ATOM 739 C CA . GLY A 1 98 ? -3.957 -12.033 -4.809 1.00 82.56 98 GLY A CA 1
ATOM 740 C C . GLY A 1 98 ? -3.323 -11.748 -3.443 1.00 82.56 98 GLY A C 1
ATOM 741 O O . GLY A 1 98 ? -3.231 -10.581 -3.065 1.00 82.56 98 GLY A O 1
ATOM 742 N N . PRO A 1 99 ? -2.794 -12.767 -2.735 1.00 85.38 99 PRO A N 1
ATOM 743 C CA . PRO A 1 99 ? -2.136 -12.558 -1.447 1.00 85.38 99 PRO A CA 1
ATOM 744 C C . PRO A 1 99 ? -0.955 -11.588 -1.517 1.00 85.38 99 PRO A C 1
ATOM 746 O O . PRO A 1 99 ? -0.803 -10.751 -0.637 1.00 85.38 99 PRO A O 1
ATOM 749 N N . LYS A 1 100 ? -0.142 -11.658 -2.577 1.00 82.50 100 LYS A N 1
ATOM 750 C CA . LYS A 1 100 ? 1.011 -10.767 -2.758 1.00 82.50 100 LYS A CA 1
ATOM 751 C C . LYS A 1 100 ? 0.563 -9.339 -3.090 1.00 82.50 100 LYS A C 1
ATOM 753 O O . LYS A 1 100 ? 1.039 -8.387 -2.484 1.00 82.50 100 LYS A O 1
ATOM 758 N N . LEU A 1 101 ? -0.422 -9.199 -3.981 1.00 81.12 101 LEU A N 1
ATOM 759 C CA . LEU A 1 101 ? -1.008 -7.908 -4.374 1.00 81.12 101 LEU A CA 1
ATOM 760 C C . LEU A 1 101 ? -1.725 -7.189 -3.216 1.00 81.12 101 LEU A C 1
ATOM 762 O O . LEU A 1 101 ? -1.798 -5.962 -3.208 1.00 81.12 101 LEU A O 1
ATOM 766 N N . CYS A 1 102 ? -2.241 -7.946 -2.249 1.00 86.88 102 CYS A N 1
ATOM 767 C CA . CYS A 1 102 ? -2.791 -7.436 -0.994 1.00 86.88 102 CYS A CA 1
ATOM 768 C C . CYS A 1 102 ? -1.675 -7.080 0.003 1.00 86.88 102 CYS A C 1
ATOM 770 O O . CYS A 1 102 ? -1.617 -5.945 0.470 1.00 86.88 102 CYS A O 1
ATOM 772 N N . ASN A 1 103 ? -0.784 -8.027 0.311 1.00 86.94 103 ASN A N 1
ATOM 773 C CA . ASN A 1 103 ? 0.129 -7.907 1.446 1.00 86.94 103 ASN A CA 1
ATOM 774 C C . ASN A 1 103 ? 1.294 -6.950 1.195 1.00 86.94 103 ASN A C 1
ATOM 776 O O . ASN A 1 103 ? 1.639 -6.183 2.091 1.00 86.94 103 ASN A O 1
ATOM 780 N N . ASP A 1 104 ? 1.903 -6.988 0.010 1.00 85.19 104 ASP A N 1
ATOM 781 C CA . ASP A 1 104 ? 3.126 -6.226 -0.258 1.00 85.19 104 ASP A CA 1
ATOM 782 C C . ASP A 1 104 ? 2.891 -4.710 -0.161 1.00 85.19 104 ASP A C 1
ATOM 784 O O . ASP A 1 104 ? 3.669 -4.043 0.521 1.00 85.19 104 ASP A O 1
ATOM 788 N N . PRO A 1 105 ? 1.806 -4.139 -0.731 1.00 85.62 105 PRO A N 1
ATOM 789 C CA . PRO A 1 105 ? 1.534 -2.716 -0.566 1.00 85.62 105 PRO A CA 1
ATOM 790 C C . PRO A 1 105 ? 1.250 -2.327 0.882 1.00 85.62 105 PRO A C 1
ATOM 792 O O . PRO A 1 105 ? 1.738 -1.301 1.343 1.00 85.62 105 PRO A O 1
ATOM 795 N N . ILE A 1 106 ? 0.477 -3.151 1.592 1.00 88.75 106 ILE A N 1
ATOM 796 C CA . ILE A 1 106 ? 0.049 -2.888 2.967 1.00 88.75 106 ILE A CA 1
ATOM 797 C C . ILE A 1 106 ? 1.232 -2.899 3.937 1.00 88.75 106 ILE A C 1
ATOM 799 O O . ILE A 1 106 ? 1.304 -2.046 4.818 1.00 88.75 106 ILE A O 1
ATOM 803 N N . ARG A 1 107 ? 2.179 -3.827 3.756 1.00 86.81 107 ARG A N 1
ATOM 804 C CA . ARG A 1 107 ? 3.396 -3.916 4.578 1.00 86.81 107 ARG A CA 1
ATOM 805 C C . ARG A 1 107 ? 4.221 -2.644 4.562 1.00 86.81 107 ARG A C 1
ATOM 807 O O . ARG A 1 107 ? 4.925 -2.386 5.521 1.00 86.81 107 ARG A O 1
ATOM 814 N N . GLU A 1 108 ? 4.156 -1.859 3.495 1.00 86.56 108 GLU A N 1
ATOM 815 C CA . GLU A 1 108 ? 4.936 -0.630 3.354 1.00 86.56 108 GLU A CA 1
ATOM 816 C C . GLU A 1 108 ? 4.213 0.605 3.919 1.00 86.56 108 GLU A C 1
ATOM 818 O O . GLU A 1 108 ? 4.734 1.715 3.824 1.00 86.56 108 GLU A O 1
ATOM 823 N N . LEU A 1 109 ? 3.029 0.434 4.523 1.00 86.50 109 LEU A N 1
ATOM 824 C CA . LEU A 1 109 ? 2.241 1.518 5.108 1.00 86.50 109 LEU A CA 1
ATOM 825 C C . LEU A 1 109 ? 2.279 1.475 6.642 1.00 86.50 109 LEU A C 1
ATOM 827 O O . LEU A 1 109 ? 1.682 0.578 7.241 1.00 86.50 109 LEU A O 1
ATOM 831 N N . PRO A 1 110 ? 2.890 2.476 7.305 1.00 84.94 110 PRO A N 1
ATOM 832 C CA . PRO A 1 110 ? 2.864 2.584 8.765 1.00 84.94 110 PRO A CA 1
ATOM 833 C C . PRO A 1 110 ? 1.442 2.606 9.344 1.00 84.94 110 PRO A C 1
ATOM 835 O O . PRO A 1 110 ? 1.178 1.957 10.354 1.00 84.94 110 PRO A O 1
ATOM 838 N N . SER A 1 111 ? 0.502 3.253 8.645 1.00 85.38 111 SER A N 1
ATOM 839 C CA . SER A 1 111 ? -0.907 3.341 9.047 1.00 85.38 111 SER A CA 1
ATOM 840 C C . SER A 1 111 ? -1.593 1.978 9.171 1.00 85.38 111 SER A C 1
ATOM 842 O O . SER A 1 111 ? -2.501 1.823 9.986 1.00 85.38 111 SER A O 1
ATOM 844 N N . PHE A 1 112 ? -1.150 0.957 8.428 1.00 89.50 112 PHE A N 1
ATOM 845 C CA . PHE A 1 112 ? -1.631 -0.409 8.637 1.00 89.50 112 PHE A CA 1
ATOM 846 C C . PHE A 1 112 ? -1.134 -0.983 9.965 1.00 89.50 112 PHE A C 1
ATOM 848 O O . PHE A 1 112 ? -1.931 -1.502 10.750 1.00 89.50 112 PHE A O 1
ATOM 855 N N . GLY A 1 113 ? 0.171 -0.871 10.227 1.00 87.19 113 GLY A N 1
ATOM 856 C CA . GLY A 1 113 ? 0.778 -1.358 11.463 1.00 87.19 113 GLY A CA 1
ATOM 857 C C . GLY A 1 113 ? 0.158 -0.706 12.698 1.00 87.19 113 GLY A C 1
ATOM 858 O O . GLY A 1 113 ? -0.156 -1.396 13.664 1.00 87.19 113 GLY A O 1
ATOM 859 N N . GLU A 1 114 ? -0.110 0.597 12.632 1.00 87.81 114 GLU A N 1
ATOM 860 C CA . GLU A 1 114 ? -0.801 1.348 13.682 1.00 87.81 114 GLU A CA 1
ATOM 861 C C . GLU A 1 114 ? -2.257 0.892 13.855 1.00 87.81 114 GLU A C 1
ATOM 863 O O . GLU A 1 114 ? -2.680 0.582 14.972 1.00 87.81 114 GLU A O 1
ATOM 868 N N . ALA A 1 115 ? -3.015 0.772 12.757 1.00 87.94 115 ALA A N 1
ATOM 869 C CA . ALA A 1 115 ? -4.424 0.380 12.795 1.00 87.94 115 ALA A CA 1
ATOM 870 C C . ALA A 1 115 ? -4.639 -1.037 13.352 1.00 87.94 115 ALA A C 1
ATOM 872 O O . ALA A 1 115 ? -5.617 -1.281 14.058 1.00 87.94 115 ALA A O 1
ATOM 873 N N . PHE A 1 116 ? -3.736 -1.976 13.061 1.00 89.94 116 PHE A N 1
ATOM 874 C CA . PHE A 1 116 ? -3.814 -3.363 13.536 1.00 89.94 116 PHE A CA 1
ATOM 875 C C . PHE A 1 116 ? -2.917 -3.652 14.744 1.00 89.94 116 PHE A C 1
ATOM 877 O O . PHE A 1 116 ? -2.889 -4.787 15.222 1.00 89.94 116 PHE A O 1
ATOM 884 N N . LYS A 1 117 ? -2.215 -2.637 15.266 1.00 89.19 117 LYS A N 1
ATOM 885 C CA . LYS A 1 117 ? -1.255 -2.761 16.375 1.00 89.19 117 LYS A CA 1
ATOM 886 C C . LYS A 1 117 ? -0.223 -3.868 16.128 1.00 89.19 117 LYS A C 1
ATOM 888 O O . LYS A 1 117 ? 0.112 -4.638 17.029 1.00 89.19 117 LYS A O 1
ATOM 893 N N . CYS A 1 118 ? 0.254 -3.978 14.891 1.00 86.44 118 CYS A N 1
ATOM 894 C CA . CYS A 1 118 ? 1.277 -4.949 14.531 1.00 86.44 118 CYS A CA 1
ATOM 895 C C . CYS A 1 118 ? 2.607 -4.580 15.193 1.00 86.44 118 CYS A C 1
ATOM 897 O O . CYS A 1 118 ? 3.000 -3.413 15.204 1.00 86.44 118 CYS A O 1
ATOM 899 N N . SER A 1 119 ? 3.330 -5.577 15.705 1.00 84.44 119 SER A N 1
ATOM 900 C CA . SER A 1 119 ? 4.721 -5.360 16.084 1.00 84.44 119 SER A CA 1
ATOM 901 C C . SER A 1 119 ? 5.593 -5.206 14.839 1.00 84.44 119 SER A C 1
ATOM 903 O O . SER A 1 119 ? 5.364 -5.835 13.807 1.00 84.44 119 SER A O 1
ATOM 905 N N . ALA A 1 120 ? 6.625 -4.389 14.990 1.00 74.44 120 ALA A N 1
ATOM 906 C CA . ALA A 1 120 ? 7.791 -4.249 14.130 1.00 74.44 120 ALA A CA 1
ATOM 907 C C . ALA A 1 120 ? 8.274 -5.555 13.464 1.00 74.44 120 ALA A C 1
ATOM 909 O O . ALA A 1 120 ? 8.511 -5.599 12.259 1.00 74.44 120 ALA A O 1
ATOM 910 N N . ASP A 1 121 ? 8.387 -6.616 14.265 1.00 79.75 121 ASP A N 1
ATOM 911 C CA . ASP A 1 121 ? 8.958 -7.905 13.857 1.00 79.75 121 ASP A CA 1
ATOM 912 C C . ASP A 1 121 ? 7.904 -8.894 13.330 1.00 79.75 121 ASP A C 1
ATOM 914 O O . ASP A 1 1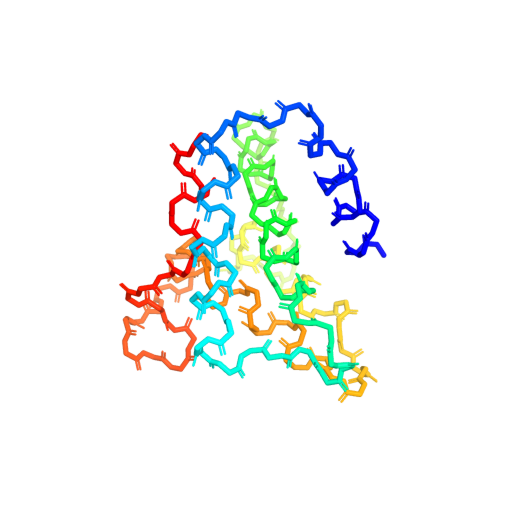21 ? 8.226 -10.024 12.955 1.00 79.75 121 ASP A O 1
ATOM 918 N N . ALA A 1 122 ? 6.625 -8.505 13.323 1.00 83.94 122 ALA A N 1
ATOM 919 C CA . ALA A 1 122 ? 5.575 -9.337 12.761 1.00 83.94 122 ALA A CA 1
ATOM 920 C C . ALA A 1 122 ? 5.762 -9.477 11.240 1.00 83.94 122 ALA A C 1
ATOM 922 O O . ALA A 1 122 ? 6.208 -8.538 10.584 1.00 83.94 122 ALA A O 1
ATOM 923 N N . PRO A 1 123 ? 5.306 -10.583 10.622 1.00 81.69 123 PRO A N 1
ATOM 924 C CA . PRO A 1 123 ? 5.374 -10.758 9.168 1.00 81.69 123 PRO A CA 1
ATOM 925 C C . PRO A 1 123 ? 4.695 -9.651 8.349 1.00 81.69 123 PRO A C 1
ATOM 927 O O . PRO A 1 123 ? 4.952 -9.536 7.155 1.00 81.69 123 PRO A O 1
ATOM 930 N N . MET A 1 124 ? 3.783 -8.888 8.959 1.00 83.88 124 MET A N 1
ATOM 931 C CA . MET A 1 124 ? 3.096 -7.746 8.346 1.00 83.88 124 MET A CA 1
ATOM 932 C C . MET A 1 124 ? 3.537 -6.389 8.922 1.00 83.88 124 MET A C 1
ATOM 934 O O . MET A 1 124 ? 2.999 -5.363 8.519 1.00 83.88 124 MET A O 1
ATOM 938 N N . GLY A 1 125 ? 4.490 -6.380 9.857 1.00 74.31 125 GLY A N 1
ATOM 939 C CA . GLY A 1 125 ? 5.136 -5.171 10.354 1.00 74.31 125 GLY A CA 1
ATOM 940 C C . GLY A 1 125 ? 6.290 -4.747 9.445 1.00 74.31 125 GLY A C 1
ATOM 941 O O . GLY A 1 125 ? 6.913 -5.577 8.781 1.00 74.31 125 GLY A O 1
ATOM 942 N N . THR A 1 126 ? 6.581 -3.446 9.405 1.00 74.12 126 THR A N 1
ATOM 943 C CA . THR A 1 126 ? 7.781 -2.917 8.749 1.00 74.12 126 THR A CA 1
ATOM 944 C C . THR A 1 126 ? 8.442 -1.873 9.640 1.00 74.12 126 THR A C 1
ATOM 946 O O . THR A 1 126 ? 7.802 -0.923 10.082 1.00 74.12 126 THR A O 1
ATOM 949 N N . ASN A 1 127 ? 9.742 -2.035 9.886 1.00 71.00 127 ASN A N 1
ATOM 950 C CA . ASN A 1 127 ? 10.567 -1.029 10.569 1.00 71.00 127 ASN A CA 1
ATOM 951 C C . ASN A 1 127 ? 11.260 -0.078 9.591 1.00 71.00 127 ASN A C 1
ATOM 953 O O . ASN A 1 127 ? 11.873 0.905 9.995 1.00 71.00 127 ASN A O 1
ATOM 957 N N . SER A 1 128 ? 11.218 -0.400 8.298 1.00 78.62 128 SER A N 1
ATOM 958 C CA . SER A 1 128 ? 11.896 0.363 7.258 1.00 78.62 128 SER A CA 1
ATOM 959 C C . SER A 1 128 ? 11.042 0.358 5.989 1.00 78.62 128 SER A C 1
ATOM 961 O O . SER A 1 128 ? 11.314 -0.412 5.062 1.00 78.62 128 SER A O 1
ATOM 963 N N . PRO A 1 129 ? 9.956 1.153 5.948 1.00 84.81 129 PRO A N 1
ATOM 964 C CA . PRO A 1 129 ? 9.140 1.288 4.752 1.00 84.81 129 PRO A CA 1
ATOM 965 C C . PRO A 1 129 ? 9.948 1.960 3.640 1.00 84.81 129 PRO A C 1
ATOM 967 O O . PRO A 1 129 ? 10.505 3.046 3.822 1.00 84.81 129 PRO A O 1
ATOM 970 N N . CYS A 1 130 ? 9.960 1.353 2.459 1.00 84.12 130 CYS A N 1
ATOM 971 C CA . CYS A 1 130 ? 10.624 1.868 1.269 1.00 84.12 130 CYS A CA 1
ATOM 972 C C . CYS A 1 130 ? 10.010 3.182 0.777 1.00 84.12 130 CYS A C 1
ATOM 974 O O . CYS A 1 130 ? 10.648 3.910 0.022 1.00 84.12 130 CYS A O 1
ATOM 976 N N . THR A 1 131 ? 8.781 3.498 1.182 1.00 80.19 131 THR A N 1
ATOM 977 C CA . THR A 1 131 ? 8.021 4.671 0.732 1.00 80.19 131 THR A CA 1
ATOM 978 C C . THR A 1 131 ? 8.075 5.864 1.680 1.00 80.19 131 THR A C 1
ATOM 980 O O . THR A 1 131 ? 7.464 6.885 1.379 1.00 80.19 131 THR A O 1
ATOM 983 N N . SER A 1 132 ? 8.815 5.768 2.789 1.00 76.69 132 SER A N 1
ATOM 984 C CA . SER A 1 132 ? 8.889 6.819 3.817 1.00 76.69 132 SER A CA 1
ATOM 985 C C . SER A 1 132 ? 9.263 8.189 3.235 1.00 76.69 132 SER A C 1
ATOM 987 O O . SER A 1 132 ? 8.597 9.180 3.516 1.00 76.69 132 SER A O 1
ATOM 989 N N . ASP A 1 133 ? 10.263 8.228 2.350 1.00 71.38 133 ASP A N 1
ATOM 990 C CA . ASP A 1 133 ? 10.731 9.454 1.687 1.00 71.38 133 ASP A CA 1
ATOM 991 C C . ASP A 1 133 ? 9.683 10.079 0.755 1.00 71.38 133 ASP A C 1
ATOM 993 O O . ASP A 1 133 ? 9.602 11.299 0.647 1.00 71.38 133 ASP A O 1
ATOM 997 N N . LEU A 1 134 ? 8.894 9.248 0.063 1.00 73.19 134 LEU A N 1
ATOM 998 C CA . LEU A 1 134 ? 7.863 9.696 -0.880 1.00 73.19 134 LEU A CA 1
ATOM 999 C C . LEU A 1 134 ? 6.628 10.254 -0.172 1.00 73.19 134 LEU A C 1
ATOM 1001 O O . LEU A 1 134 ? 5.933 11.091 -0.732 1.00 73.19 134 LEU A O 1
ATOM 1005 N N . MET A 1 135 ? 6.340 9.780 1.038 1.00 68.19 135 MET A N 1
ATOM 1006 C CA . MET A 1 135 ? 5.180 10.217 1.822 1.00 68.19 135 MET A CA 1
ATOM 1007 C C . MET A 1 135 ? 5.432 11.520 2.593 1.00 68.19 135 MET A C 1
ATOM 1009 O O . MET A 1 135 ? 4.497 12.087 3.145 1.00 68.19 135 MET A O 1
ATOM 1013 N N . GLN A 1 136 ? 6.683 11.987 2.638 1.00 63.53 136 GLN A N 1
ATOM 1014 C CA . GLN A 1 136 ? 7.102 13.231 3.299 1.00 63.53 136 GLN A CA 1
ATOM 1015 C C . GLN A 1 136 ? 7.481 14.346 2.306 1.00 63.53 136 GLN A C 1
ATOM 1017 O O . GLN A 1 136 ? 7.953 15.409 2.727 1.00 63.53 136 GLN A O 1
ATOM 1022 N N . ALA A 1 137 ? 7.376 14.072 1.003 1.00 47.22 137 ALA A N 1
ATOM 1023 C CA . ALA A 1 137 ? 7.735 14.990 -0.075 1.00 47.22 137 ALA A CA 1
ATOM 1024 C C . ALA A 1 137 ? 6.606 15.977 -0.402 1.00 47.22 137 ALA A C 1
ATOM 1026 O O . ALA A 1 137 ? 5.420 15.609 -0.243 1.00 47.22 137 ALA A O 1
#